Protein AF-A0A0B8NYU5-F1 (afdb_monomer)

Secondary structure (DSSP, 8-state):
-GGGT---TTHHHH--HHHHEEEEEEE-TTSPEEE-SSTTSS-TTSHHHHHHHHHHHHHHHTHHHHHHHS---SSPPSS--HHHHEETTEE-THHHHTT-TTSS-EEEEEEE--PPPPS---------SSHHHHHHTHHHHHHTT-S------HHHHHHHTTSTTHHHH--

Mean predicted aligned error: 5.62 Å

Radius of gyration: 21.26 Å; Cα contacts (8 Å, |Δi|>4): 204; chains: 1; bounding box: 44×38×59 Å

InterPro domains:
  IPR004113 FAD-binding oxidoreductase/transferase, type 4, C-terminal [PF02913] (117-166)
  IPR006094 FAD linked oxidase, N-terminal [PF01565] (1-37)
  IPR016166 FAD-binding domain, PCMH-type [PS51387] (1-117)
  IPR016169 FAD-binding, type PCMH, subdomain 2 [G3DSA:3.30.465.10] (1-116)
  IPR036318 FAD-binding, type PCMH-like superfamily [SSF56176] (2-118)

Organism: NCBI:txid1481914

Nearest PDB structures (foldseek):
  8jdc-assembly1_A  TM=7.681E-01  e=4.473E-05  Mus musculus
  8jds-assembly1_A  TM=7.743E-01  e=6.466E-05  Mus musculus
  8jdt-assembly1_A  TM=7.745E-01  e=6.876E-05  Mus musculus
  8jdr-assembly1_A  TM=7.738E-01  e=8.791E-05  Mus musculus
  8jdx-assembly1_A  TM=7.753E-01  e=1.437E-04  Mus musculus

Sequence (171 aa):
MINTDASGQGSLRYGKTSDHVLALKAVLADGSVLDTSNQHSNPEGSFADKAVKTTFEICSEYRPQIEDKFPDLNRFLTGYDLKNALDGERFASHRVLCGSEGSLGFITEAKLNLTPIPKKRVLVNVKYDSFDSALRSAPMMVEANALSVETIDSIVLNLAKQDIVWHTVSG

Foldseek 3Di:
DQQQQDDDQQCLPQNTPLVFFQWFWFQFPVRDIATQNDLPPHPPPDPNNVLLVVLVCCLPVCVVVCPVPFDPDSDDGAAAQSNPCDDPPDGGSSSRSRRNNCVGGGTDDTDTDDDDDDPDDDDDDDDDPAPVVLVVCVVVCSVVVPSGDDDDHPVNVVVVCVDPCNVVPVD

pLDDT: mean 90.94, std 7.03, range [59.09, 98.44]

Solvent-accessible surface area (backbone atoms only — not comparable to full-atom values): 10346 Å² total; per-residue (Å²)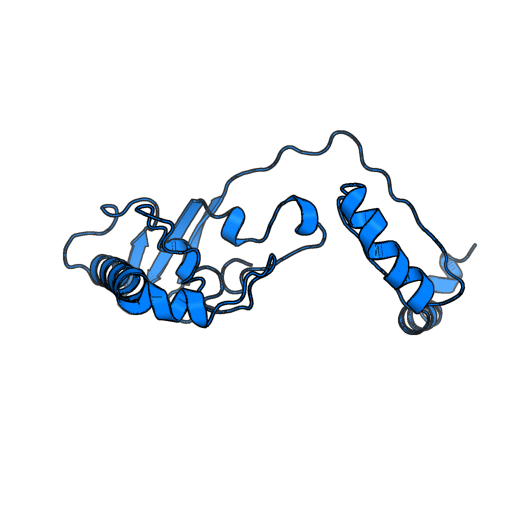: 91,50,34,56,38,38,69,60,72,49,25,82,66,73,43,39,40,57,76,34,54,68,25,36,30,27,38,32,94,88,69,46,68,33,42,40,74,45,94,78,62,29,61,86,88,35,73,44,31,48,54,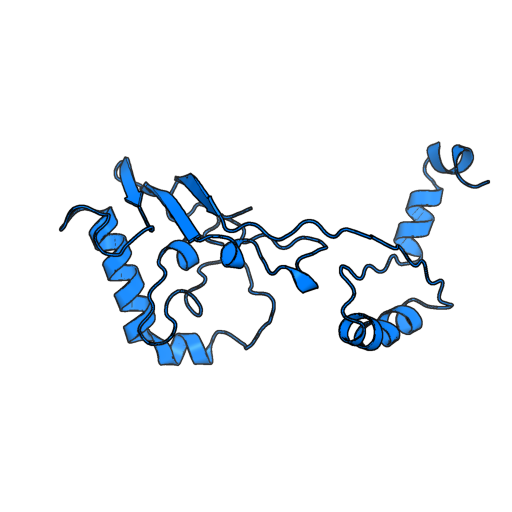51,50,53,51,50,48,51,40,60,76,42,35,72,58,44,59,72,70,51,74,98,57,100,66,80,76,74,36,62,35,50,71,72,18,43,53,90,90,49,74,37,68,45,34,38,52,22,9,32,69,56,76,76,35,48,77,77,45,76,44,64,66,84,78,84,82,76,92,71,87,86,87,83,89,83,88,64,99,44,65,67,64,50,59,71,46,46,63,60,45,58,74,68,65,48,54,60,88,86,83,81,50,73,66,61,53,54,55,55,59,70,40,83,65,33,79,79,69,72,121

Structure (mmCIF, N/CA/C/O backbone):
data_AF-A0A0B8NYU5-F1
#
_entry.id   AF-A0A0B8NYU5-F1
#
loop_
_atom_site.group_PDB
_atom_site.id
_atom_site.type_symbol
_atom_site.label_atom_id
_atom_site.label_alt_id
_atom_site.label_comp_id
_atom_site.label_asym_id
_atom_site.label_entity_id
_atom_site.label_seq_id
_atom_site.pdbx_PDB_ins_code
_atom_site.Cartn_x
_atom_site.Cartn_y
_atom_site.Cartn_z
_atom_site.occupancy
_atom_site.B_iso_or_equiv
_atom_site.auth_seq_id
_atom_site.auth_comp_id
_atom_site.auth_asym_id
_atom_site.auth_atom_id
_atom_site.pdbx_PDB_model_num
ATOM 1 N N . MET A 1 1 ? 1.562 8.135 -0.731 1.00 90.31 1 MET A N 1
ATOM 2 C CA . MET A 1 1 ? 1.990 6.729 -0.907 1.00 90.31 1 MET A CA 1
ATOM 3 C C . MET A 1 1 ? 1.072 5.774 -0.167 1.00 90.31 1 MET A C 1
ATOM 5 O O . MET A 1 1 ? 0.428 4.991 -0.839 1.00 90.31 1 MET A O 1
ATOM 9 N N . ILE A 1 2 ? 0.961 5.853 1.167 1.00 95.25 2 ILE A N 1
ATOM 10 C CA . ILE A 1 2 ? 0.134 4.910 1.948 1.00 95.25 2 ILE A CA 1
ATOM 11 C C . ILE A 1 2 ? -1.353 5.011 1.581 1.00 95.25 2 ILE A C 1
ATOM 13 O O . ILE A 1 2 ? -1.943 4.011 1.195 1.00 95.25 2 ILE A O 1
ATOM 17 N N . ASN A 1 3 ? -1.933 6.217 1.584 1.00 94.06 3 ASN A N 1
ATOM 18 C CA . ASN A 1 3 ? -3.345 6.414 1.217 1.00 94.06 3 ASN A CA 1
ATOM 19 C C . ASN A 1 3 ? -3.697 5.927 -0.195 1.00 94.06 3 ASN A C 1
ATOM 21 O O . ASN A 1 3 ? -4.850 5.648 -0.456 1.00 94.06 3 ASN A O 1
ATOM 25 N N . THR A 1 4 ? -2.733 5.809 -1.103 1.00 92.56 4 THR A N 1
ATOM 26 C CA . THR A 1 4 ? -2.967 5.360 -2.486 1.00 92.56 4 THR A CA 1
ATOM 27 C C . THR A 1 4 ? -2.384 3.972 -2.747 1.00 92.56 4 THR A C 1
ATOM 29 O O . THR A 1 4 ? -2.219 3.605 -3.903 1.00 92.56 4 THR A O 1
ATOM 32 N N . ASP A 1 5 ? -1.943 3.277 -1.692 1.00 93.12 5 ASP A N 1
ATOM 33 C CA . ASP A 1 5 ? -1.187 2.020 -1.729 1.00 93.12 5 ASP A CA 1
ATOM 34 C C . ASP A 1 5 ? -0.180 1.922 -2.893 1.00 93.12 5 ASP A C 1
ATOM 36 O O . ASP A 1 5 ? -0.189 1.016 -3.727 1.00 93.12 5 ASP A O 1
ATOM 40 N N . ALA A 1 6 ? 0.671 2.946 -2.997 1.00 91.19 6 ALA A N 1
ATOM 41 C CA . ALA A 1 6 ? 1.473 3.181 -4.192 1.00 91.19 6 ALA A CA 1
ATOM 42 C C . ALA A 1 6 ? 2.426 2.013 -4.516 1.00 91.19 6 ALA A C 1
ATOM 44 O O . ALA A 1 6 ? 3.042 1.421 -3.625 1.00 91.19 6 ALA A O 1
ATOM 45 N N . SER A 1 7 ? 2.618 1.764 -5.814 1.00 88.75 7 SER A N 1
ATOM 46 C CA . SER A 1 7 ? 3.595 0.818 -6.363 1.00 88.75 7 SER A CA 1
ATOM 47 C C . SER A 1 7 ? 4.609 1.555 -7.240 1.00 88.75 7 SER A C 1
ATOM 49 O O . SER A 1 7 ? 4.222 2.315 -8.123 1.00 88.75 7 SER A O 1
ATOM 51 N N . GLY A 1 8 ? 5.907 1.343 -7.004 1.00 85.62 8 GLY A N 1
ATOM 52 C CA . GLY A 1 8 ? 6.992 1.937 -7.803 1.00 85.62 8 GLY A CA 1
ATOM 53 C C . GLY A 1 8 ? 7.638 0.952 -8.785 1.00 85.62 8 GLY A C 1
ATOM 54 O O . GLY A 1 8 ? 7.260 -0.218 -8.830 1.00 85.62 8 GLY A O 1
ATOM 55 N N . GLN A 1 9 ? 8.667 1.395 -9.519 1.00 83.62 9 GLN A N 1
ATOM 56 C CA . GLN A 1 9 ? 9.460 0.551 -10.436 1.00 83.62 9 GLN A CA 1
ATOM 57 C C . GLN A 1 9 ? 9.940 -0.761 -9.794 1.00 83.62 9 GLN A C 1
ATOM 59 O O . GLN A 1 9 ? 9.816 -1.832 -10.377 1.00 83.62 9 GLN A O 1
ATOM 64 N N . GLY A 1 10 ? 10.441 -0.688 -8.557 1.00 83.12 10 GLY A N 1
ATOM 65 C CA . GLY A 1 10 ? 10.947 -1.854 -7.827 1.00 83.12 10 GLY A CA 1
ATOM 66 C C . GLY A 1 10 ? 9.869 -2.761 -7.229 1.00 83.12 10 GLY A C 1
ATOM 67 O O . GLY A 1 10 ? 10.218 -3.756 -6.599 1.00 83.12 10 GLY A O 1
ATOM 68 N N . SER A 1 11 ? 8.578 -2.446 -7.392 1.00 84.31 11 SER A N 1
ATOM 69 C CA . SER A 1 11 ? 7.487 -3.210 -6.763 1.00 84.31 11 SER A CA 1
ATOM 70 C C . SER A 1 11 ? 7.394 -4.652 -7.249 1.00 84.31 11 SER A C 1
ATOM 72 O O . SER A 1 11 ? 6.913 -5.499 -6.507 1.00 84.31 11 SER A O 1
ATOM 74 N N . LEU A 1 12 ? 7.912 -4.952 -8.448 1.00 83.38 12 LEU A N 1
ATOM 75 C CA . LEU A 1 12 ? 8.022 -6.325 -8.948 1.00 83.38 12 LEU A CA 1
ATOM 76 C C . LEU A 1 12 ? 8.825 -7.217 -7.988 1.00 83.38 12 LEU A C 1
ATOM 78 O O . LEU A 1 12 ? 8.515 -8.393 -7.838 1.00 83.38 12 LEU A O 1
ATOM 82 N N . ARG A 1 13 ? 9.842 -6.651 -7.327 1.00 85.25 13 ARG A N 1
ATOM 83 C CA . ARG A 1 13 ? 10.713 -7.372 -6.395 1.00 85.25 13 ARG A CA 1
ATOM 84 C C . ARG A 1 13 ? 10.416 -7.073 -4.931 1.00 85.25 13 ARG A C 1
ATOM 86 O O . ARG A 1 13 ? 10.566 -7.955 -4.093 1.00 85.25 13 ARG A O 1
ATOM 93 N N . TYR A 1 14 ? 10.102 -5.822 -4.613 1.00 87.62 14 TYR A N 1
ATOM 94 C CA . TYR A 1 14 ? 9.997 -5.359 -3.230 1.00 87.62 14 TYR A CA 1
ATOM 95 C C . TYR A 1 14 ? 8.565 -5.335 -2.698 1.00 87.62 14 TYR A C 1
ATOM 97 O O . TYR A 1 14 ? 8.398 -5.268 -1.488 1.00 87.62 14 TYR A O 1
ATOM 105 N N . GLY A 1 15 ? 7.559 -5.460 -3.563 1.00 89.19 15 GLY A N 1
ATOM 106 C CA . GLY A 1 15 ? 6.158 -5.313 -3.183 1.00 89.19 15 GLY A CA 1
ATOM 107 C C . GLY A 1 15 ? 5.671 -3.865 -3.251 1.00 89.19 15 GLY A C 1
ATOM 108 O O . GLY A 1 15 ? 6.361 -2.956 -3.732 1.00 89.19 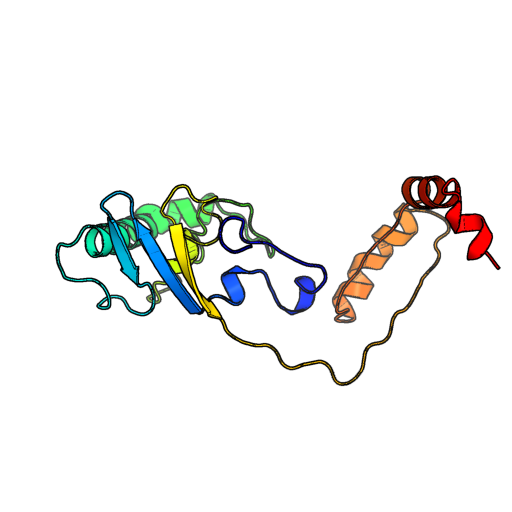15 GLY A O 1
ATOM 109 N N . LYS A 1 16 ? 4.427 -3.666 -2.825 1.00 90.06 16 LYS A N 1
ATOM 110 C CA . LYS A 1 16 ? 3.746 -2.363 -2.791 1.00 90.06 16 LYS A CA 1
ATOM 111 C C . LYS A 1 16 ? 3.903 -1.698 -1.424 1.00 90.06 16 LYS A C 1
ATOM 113 O O . LYS A 1 16 ? 4.440 -2.282 -0.486 1.00 90.06 16 LYS A O 1
ATOM 118 N N . THR A 1 17 ? 3.428 -0.458 -1.296 1.00 93.69 17 THR A N 1
ATOM 119 C CA . THR A 1 17 ? 3.547 0.311 -0.046 1.00 93.69 17 THR A CA 1
ATOM 120 C C . THR A 1 17 ? 3.014 -0.468 1.162 1.00 93.69 17 THR A C 1
ATOM 122 O O . THR A 1 17 ? 3.713 -0.543 2.171 1.00 93.69 17 THR A O 1
ATOM 125 N N . SER A 1 18 ? 1.838 -1.098 1.065 1.00 93.50 18 SER A N 1
ATOM 126 C CA . SER A 1 18 ? 1.247 -1.872 2.165 1.00 93.50 18 SER A CA 1
ATOM 127 C C . SER A 1 18 ? 2.100 -3.055 2.635 1.00 93.50 18 SER A C 1
ATOM 129 O O . SER A 1 18 ? 2.002 -3.441 3.794 1.00 93.50 18 SER A O 1
ATOM 131 N N . ASP A 1 19 ? 2.942 -3.632 1.771 1.00 92.44 19 ASP A N 1
ATOM 132 C CA . ASP A 1 19 ? 3.817 -4.760 2.138 1.00 92.44 19 ASP A CA 1
ATOM 133 C C . ASP A 1 19 ? 4.999 -4.316 3.006 1.00 92.44 19 ASP A C 1
ATOM 135 O O . ASP A 1 19 ? 5.637 -5.123 3.690 1.00 92.44 19 ASP A O 1
ATOM 139 N N . HIS A 1 20 ? 5.266 -3.010 3.005 1.00 95.31 20 HIS A N 1
ATOM 140 C CA . HIS A 1 20 ? 6.285 -2.392 3.832 1.00 95.31 20 HIS A CA 1
ATOM 141 C C . HIS A 1 20 ? 5.738 -1.796 5.127 1.00 95.31 20 HIS A C 1
ATOM 143 O O . HIS A 1 20 ? 6.514 -1.553 6.050 1.00 95.31 20 HIS A O 1
ATOM 149 N N . VAL A 1 21 ? 4.428 -1.561 5.227 1.00 96.62 21 VAL A N 1
ATOM 150 C CA . VAL A 1 21 ? 3.806 -0.983 6.422 1.00 96.62 21 VAL A CA 1
ATOM 151 C C . VAL A 1 21 ? 3.698 -2.039 7.521 1.00 96.62 21 VAL A C 1
ATOM 153 O O . VAL A 1 21 ? 3.114 -3.099 7.336 1.00 96.62 21 VAL A O 1
ATOM 156 N N . LEU A 1 22 ? 4.260 -1.733 8.690 1.00 96.25 22 LEU A N 1
ATOM 157 C CA . LEU A 1 22 ? 4.167 -2.559 9.897 1.00 96.25 22 LEU A CA 1
ATOM 158 C C . LEU A 1 22 ? 3.112 -2.024 10.869 1.00 96.25 22 LEU A C 1
ATOM 160 O O . LEU A 1 22 ? 2.439 -2.800 11.540 1.00 96.25 22 LEU A O 1
ATOM 164 N N . ALA A 1 23 ? 3.009 -0.698 10.976 1.00 97.50 23 ALA A N 1
ATOM 165 C CA . ALA A 1 23 ? 2.019 -0.009 11.792 1.00 97.50 23 ALA A CA 1
ATOM 166 C C . ALA A 1 23 ? 1.841 1.435 11.310 1.00 97.50 23 ALA A C 1
ATOM 168 O O . ALA A 1 23 ? 2.759 2.018 10.731 1.00 97.50 23 ALA A O 1
ATOM 169 N N . LEU A 1 24 ? 0.685 2.017 11.598 1.00 98.25 24 LEU A N 1
ATOM 170 C CA . LEU A 1 24 ? 0.332 3.399 11.319 1.00 98.25 24 LEU A CA 1
ATOM 171 C C . LEU A 1 24 ? -0.233 4.042 12.583 1.00 98.25 24 LEU A C 1
ATOM 173 O O . LEU A 1 24 ? -0.875 3.368 13.394 1.00 98.25 24 LEU A O 1
ATOM 177 N N . LYS A 1 25 ? -0.047 5.358 12.694 1.00 98.44 25 LYS A N 1
ATOM 178 C CA . LYS A 1 25 ? -0.934 6.200 13.491 1.00 98.44 25 LYS A CA 1
ATOM 179 C C . LYS A 1 25 ? -1.750 7.097 12.582 1.00 98.44 25 LYS A C 1
ATOM 181 O O . LYS A 1 25 ? -1.215 7.649 11.617 1.00 98.44 25 LYS A O 1
ATOM 186 N N . ALA A 1 26 ? -3.027 7.243 12.901 1.00 98.31 26 ALA A N 1
ATOM 187 C CA . ALA A 1 26 ? -3.928 8.126 12.182 1.00 98.31 26 ALA A CA 1
ATOM 188 C C . ALA A 1 26 ? -4.818 8.909 13.146 1.00 98.31 26 ALA A C 1
ATOM 190 O O . ALA A 1 26 ? -5.269 8.371 14.151 1.00 98.31 26 ALA A O 1
ATOM 191 N N . VAL A 1 27 ? -5.086 10.172 12.829 1.00 98.25 27 VAL A N 1
ATOM 192 C CA . VAL A 1 27 ? -6.106 10.972 13.514 1.00 98.25 27 VAL A CA 1
ATOM 193 C C . VAL A 1 27 ? -7.446 10.714 12.836 1.00 98.25 27 VAL A C 1
ATOM 195 O O . VAL A 1 27 ? -7.581 10.910 11.625 1.00 98.25 27 VAL A O 1
ATOM 198 N N . LEU A 1 28 ? -8.418 10.244 13.612 1.00 97.75 28 LEU A N 1
ATOM 199 C CA . LEU A 1 28 ? -9.765 9.931 13.150 1.00 97.75 28 LEU A CA 1
ATOM 200 C C . LEU A 1 28 ? -10.678 11.165 13.191 1.00 97.75 28 LEU A C 1
ATOM 202 O O . LEU A 1 28 ? -10.312 12.221 13.707 1.00 97.75 28 LEU A O 1
ATOM 206 N N . ALA A 1 29 ? -11.886 11.032 12.639 1.00 96.44 29 ALA A N 1
ATOM 207 C CA . ALA A 1 29 ? -12.846 12.131 12.519 1.00 96.44 29 ALA A CA 1
ATOM 208 C C . ALA A 1 29 ? -13.275 12.745 13.868 1.00 96.44 29 ALA A C 1
ATOM 210 O O . ALA A 1 29 ? -13.637 13.918 13.913 1.00 96.44 29 ALA A O 1
ATOM 211 N N . ASP A 1 30 ? -13.219 11.980 14.960 1.00 96.94 30 ASP A N 1
ATOM 212 C CA . ASP A 1 30 ? -13.516 12.453 16.318 1.00 96.94 30 ASP A CA 1
ATOM 213 C C . ASP A 1 30 ? -12.300 13.091 17.023 1.00 96.94 30 ASP A C 1
ATOM 215 O O . ASP A 1 30 ? -12.400 13.514 18.172 1.00 96.94 30 ASP A O 1
ATOM 219 N N . GLY A 1 31 ? -11.146 13.153 16.350 1.00 96.69 31 GLY A N 1
ATOM 220 C CA . GLY A 1 31 ? -9.884 13.646 16.899 1.00 96.69 31 GLY A CA 1
ATOM 221 C C . GLY A 1 31 ? -9.090 12.606 17.694 1.00 96.69 31 GLY A C 1
ATOM 222 O O . GLY A 1 31 ? -7.984 12.912 18.141 1.00 96.69 31 GLY A O 1
ATOM 223 N N . SER A 1 32 ? -9.603 11.381 17.861 1.00 96.19 32 SER A N 1
ATOM 224 C CA . SER A 1 32 ? -8.847 10.300 18.495 1.00 96.19 32 SER A CA 1
ATOM 225 C C . SER A 1 32 ? -7.680 9.842 17.616 1.00 96.19 32 SER A C 1
ATOM 227 O O . SER A 1 32 ? -7.715 9.942 16.387 1.00 96.19 32 SER A O 1
ATOM 229 N N . VAL A 1 33 ? -6.626 9.335 18.257 1.00 97.62 33 VAL A N 1
ATOM 230 C CA . VAL A 1 33 ? -5.493 8.717 17.561 1.00 97.62 33 VAL A CA 1
ATOM 231 C C . VAL A 1 33 ? -5.721 7.214 17.511 1.00 97.62 33 VAL A C 1
ATOM 233 O O . VAL A 1 33 ? -5.751 6.554 18.546 1.00 97.62 33 VAL A O 1
ATOM 236 N N . LEU A 1 34 ? -5.852 6.688 16.299 1.00 98.06 34 LEU A N 1
ATOM 237 C CA . LEU A 1 34 ? -5.778 5.267 16.008 1.00 98.06 34 LEU A CA 1
ATOM 238 C C . LEU A 1 34 ? -4.314 4.841 15.935 1.00 98.06 34 LEU A C 1
ATOM 240 O O . LEU A 1 34 ? -3.561 5.395 15.138 1.00 98.06 34 LEU A O 1
ATOM 244 N N . ASP A 1 35 ? -3.935 3.829 16.709 1.00 98.06 35 ASP A N 1
ATOM 245 C CA . ASP A 1 35 ? -2.646 3.145 16.623 1.00 98.06 35 ASP A CA 1
ATOM 246 C C . ASP A 1 35 ? -2.866 1.688 16.192 1.00 98.06 35 ASP A C 1
ATOM 248 O O . ASP A 1 35 ? -3.557 0.916 16.859 1.00 98.06 35 ASP A O 1
ATOM 252 N N . THR A 1 36 ? -2.291 1.300 15.053 1.00 97.12 36 THR A N 1
ATOM 253 C CA . THR A 1 36 ? -2.462 -0.045 14.481 1.00 97.12 36 THR A CA 1
ATOM 254 C C . THR A 1 36 ? -1.327 -1.009 14.845 1.00 97.12 36 THR A C 1
ATOM 256 O O . THR A 1 36 ? -1.177 -2.042 14.190 1.00 97.12 36 THR A O 1
ATOM 259 N N . SER A 1 37 ? -0.449 -0.654 15.785 1.00 94.62 37 SER A N 1
ATOM 260 C CA . SER A 1 37 ? 0.706 -1.482 16.165 1.00 94.62 37 SER A CA 1
ATOM 261 C C . SER A 1 37 ? 0.313 -2.785 16.857 1.00 94.62 37 SER A C 1
ATOM 263 O O . SER A 1 37 ? 1.031 -3.777 16.731 1.00 94.62 37 SER A O 1
ATOM 265 N N . ASN A 1 38 ? -0.812 -2.788 17.575 1.00 88.00 38 ASN A N 1
ATOM 266 C CA . ASN A 1 38 ? -1.373 -3.952 18.246 1.00 88.00 38 ASN A CA 1
ATOM 267 C C . ASN A 1 38 ? -2.894 -3.788 18.427 1.00 88.00 38 ASN A C 1
ATOM 269 O O . ASN A 1 38 ? -3.413 -2.673 18.417 1.00 88.00 38 ASN A O 1
ATOM 273 N N . GLN A 1 39 ? -3.608 -4.894 18.646 1.00 75.75 39 GLN A N 1
ATOM 274 C CA . GLN A 1 39 ? -5.060 -4.895 18.869 1.00 75.75 39 GLN A CA 1
ATOM 275 C C . GLN A 1 39 ? -5.467 -4.120 20.133 1.00 75.75 39 GLN A C 1
ATOM 277 O O . GLN A 1 39 ? -6.538 -3.529 20.170 1.00 75.75 39 GLN A O 1
ATOM 282 N N . HIS A 1 40 ? -4.591 -4.070 21.139 1.00 84.81 40 HIS A N 1
ATOM 283 C CA . HIS A 1 40 ? -4.836 -3.389 22.416 1.00 84.81 40 HIS A CA 1
ATOM 284 C C . HIS A 1 40 ? -4.187 -1.999 22.514 1.00 84.81 40 HIS A C 1
ATOM 286 O O . HIS A 1 40 ? -4.136 -1.426 23.598 1.00 84.81 40 HIS A O 1
ATOM 292 N N . SER A 1 41 ? -3.656 -1.454 21.412 1.00 92.12 41 SER A N 1
ATOM 293 C CA . SER A 1 41 ? -3.006 -0.132 21.428 1.00 92.12 41 SER A CA 1
ATOM 294 C C . SER A 1 41 ? -3.996 1.023 21.607 1.00 92.12 41 SER A C 1
ATOM 296 O O . SER A 1 41 ? -3.590 2.133 21.942 1.00 92.12 41 SER A O 1
ATOM 298 N N . ASN A 1 42 ? -5.290 0.771 21.397 1.00 96.44 42 ASN A N 1
ATOM 299 C CA . ASN A 1 42 ? -6.344 1.777 21.467 1.00 96.44 42 ASN A CA 1
ATOM 300 C C . ASN A 1 42 ? -7.149 1.603 22.766 1.00 96.44 42 ASN A C 1
ATOM 302 O O . ASN A 1 42 ? -7.463 0.465 23.121 1.00 96.44 42 ASN A O 1
ATOM 306 N N . PRO A 1 43 ? -7.510 2.690 23.477 1.00 95.81 43 PRO A N 1
ATOM 307 C CA . PRO A 1 43 ? -8.308 2.592 24.697 1.00 95.81 43 PRO A CA 1
ATOM 308 C C . PRO A 1 43 ? -9.650 1.901 24.443 1.00 95.81 43 PRO A C 1
ATOM 310 O O . PRO A 1 43 ? -10.364 2.263 23.504 1.00 95.81 43 PRO A O 1
ATOM 313 N N . GLU A 1 44 ? -10.010 0.939 25.289 1.00 95.69 44 GLU A N 1
ATOM 314 C CA . GLU A 1 44 ? -11.250 0.177 25.138 1.00 95.69 44 GLU A CA 1
ATOM 315 C C . GLU A 1 44 ? -12.479 1.102 25.126 1.00 95.69 44 GLU A C 1
ATOM 317 O O . GLU A 1 44 ? -12.609 2.015 25.943 1.00 95.69 44 GLU A O 1
ATOM 322 N N . GLY A 1 45 ? -13.373 0.894 24.157 1.00 94.81 45 GLY A N 1
ATOM 323 C CA . GLY A 1 45 ? -14.586 1.696 23.983 1.00 94.81 45 GL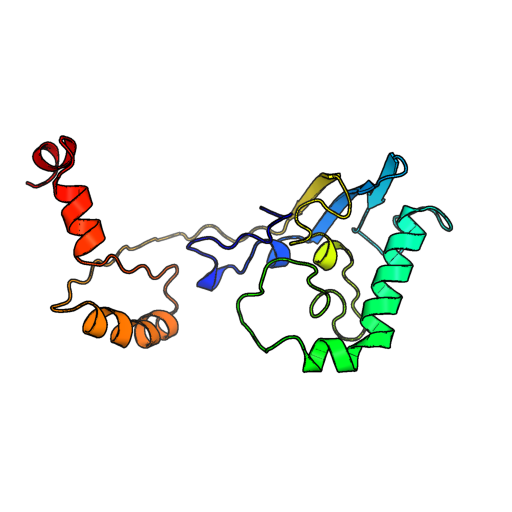Y A CA 1
ATOM 324 C C . GLY A 1 45 ? -14.381 3.048 23.288 1.00 94.81 45 GLY A C 1
ATOM 325 O O . GLY A 1 45 ? -15.375 3.709 22.962 1.00 94.81 45 GLY A O 1
ATOM 326 N N . SER A 1 46 ? -13.133 3.448 23.009 1.00 96.38 46 SER A N 1
ATOM 327 C CA . SER A 1 46 ? -12.828 4.631 22.193 1.00 96.38 46 SER A CA 1
ATOM 328 C C . SER A 1 46 ? -13.323 4.479 20.750 1.00 96.38 46 SER A C 1
ATOM 330 O O . SER A 1 46 ? -13.618 3.378 20.280 1.00 96.38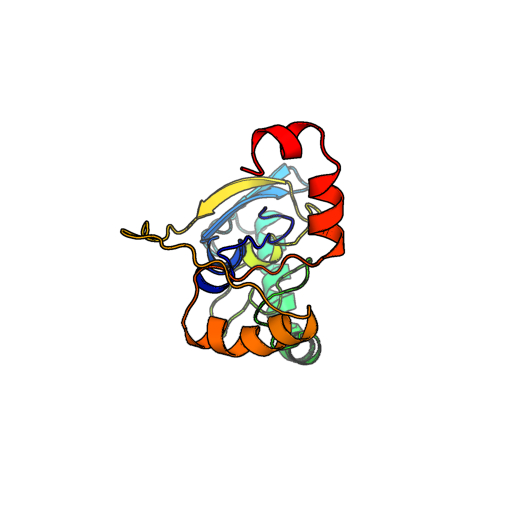 46 SER A O 1
ATOM 332 N N . PHE A 1 47 ? -13.406 5.590 20.017 1.00 97.06 47 PHE A N 1
ATOM 333 C CA . PHE A 1 47 ? -13.746 5.557 18.594 1.00 97.06 47 PHE A CA 1
ATOM 334 C C . PHE A 1 47 ? -12.728 4.745 17.778 1.00 97.06 47 PHE A C 1
ATOM 336 O O . PHE A 1 47 ? -13.126 3.949 16.930 1.00 97.06 47 PHE A O 1
ATOM 343 N N . ALA A 1 48 ? -11.434 4.863 18.095 1.00 97.00 48 ALA A N 1
ATOM 344 C CA . ALA A 1 48 ? -10.375 4.064 17.484 1.00 97.00 48 ALA A CA 1
ATOM 345 C C . ALA A 1 48 ? -10.532 2.555 17.748 1.00 97.00 48 ALA A C 1
ATOM 347 O O . ALA A 1 48 ? -10.442 1.765 16.811 1.00 97.00 48 ALA A O 1
ATOM 348 N N . ASP A 1 49 ? -10.829 2.147 18.988 1.00 96.69 49 ASP A N 1
ATOM 349 C CA . ASP A 1 49 ? -11.097 0.738 19.327 1.00 96.69 49 ASP A CA 1
ATOM 350 C C . ASP A 1 49 ? -12.313 0.194 18.559 1.00 96.69 49 ASP A C 1
ATOM 352 O O . ASP A 1 49 ? -12.248 -0.877 17.954 1.00 96.69 49 ASP A O 1
ATOM 356 N N . LYS A 1 50 ? -13.399 0.975 18.486 1.00 96.56 50 LYS A N 1
ATOM 357 C CA . LYS A 1 50 ? -14.581 0.623 17.683 1.00 96.56 50 LYS A CA 1
ATOM 358 C C . LYS A 1 50 ? -14.240 0.469 16.202 1.00 96.56 50 LYS A C 1
ATOM 360 O O . LYS A 1 50 ? -14.636 -0.522 15.606 1.00 96.56 50 LYS A O 1
ATOM 365 N N . ALA A 1 51 ? -13.470 1.390 15.619 1.00 96.00 51 ALA A N 1
ATOM 366 C CA . ALA A 1 51 ? -13.056 1.306 14.218 1.00 96.00 51 ALA A CA 1
ATOM 367 C C . ALA A 1 51 ? -12.246 0.029 13.923 1.00 96.00 51 ALA A C 1
ATOM 369 O O . ALA A 1 51 ? -12.474 -0.632 12.906 1.00 96.00 51 ALA A O 1
ATOM 370 N N . VAL A 1 52 ? -11.337 -0.358 14.826 1.00 96.00 52 VAL A N 1
ATOM 371 C CA . VAL A 1 52 ? -10.550 -1.598 14.714 1.00 96.00 52 VAL A CA 1
ATOM 372 C C . VAL A 1 52 ? -11.454 -2.830 14.797 1.00 96.00 52 VAL A C 1
ATOM 374 O O . VAL A 1 52 ? -11.345 -3.709 13.941 1.00 96.00 52 VAL A O 1
ATOM 377 N N . LYS A 1 53 ? -12.373 -2.876 15.771 1.00 95.88 53 LYS A N 1
ATOM 378 C CA . LYS A 1 53 ? -13.343 -3.973 15.938 1.00 95.88 53 LYS A CA 1
ATOM 379 C C . LYS A 1 53 ? -14.272 -4.111 14.734 1.00 95.88 53 LYS A C 1
ATOM 381 O O . LYS A 1 53 ? -14.353 -5.193 14.168 1.00 95.88 53 LYS A O 1
ATOM 386 N N . THR A 1 54 ? -14.865 -3.013 14.265 1.00 96.25 54 THR A N 1
ATOM 387 C CA . THR A 1 54 ? -15.713 -3.004 13.063 1.00 96.25 54 THR A CA 1
ATOM 388 C C . THR A 1 54 ? -14.947 -3.483 11.830 1.00 96.25 54 THR A C 1
ATOM 390 O O . THR A 1 54 ? -15.475 -4.245 11.026 1.00 96.25 54 THR A O 1
ATOM 393 N N . THR A 1 55 ? -13.678 -3.092 11.685 1.00 95.75 55 THR A N 1
ATOM 394 C CA . THR A 1 55 ? -12.841 -3.573 10.577 1.00 95.75 55 THR A CA 1
ATOM 395 C C . THR A 1 55 ? -12.631 -5.088 10.653 1.00 95.75 55 THR A C 1
ATOM 397 O O . THR A 1 55 ? -12.743 -5.772 9.636 1.00 95.75 55 THR A O 1
ATOM 400 N N . PHE A 1 56 ? -12.349 -5.622 11.845 1.00 96.06 56 PHE A N 1
ATOM 401 C CA . PHE A 1 56 ? -12.198 -7.061 12.063 1.00 96.06 56 PHE A CA 1
ATOM 402 C C . PHE A 1 56 ? -13.497 -7.827 11.778 1.00 96.06 56 PHE A C 1
ATOM 404 O O . PHE A 1 56 ? -13.469 -8.818 11.050 1.00 96.06 56 PHE A O 1
ATOM 411 N N . GLU A 1 57 ? -14.626 -7.342 12.299 1.00 96.94 57 GLU A N 1
ATOM 412 C CA . GLU A 1 57 ? -15.959 -7.914 12.075 1.00 96.94 57 GLU A CA 1
ATOM 413 C C . GLU A 1 57 ? -16.273 -7.999 10.581 1.00 96.94 57 GLU A C 1
ATOM 415 O O . GLU A 1 57 ? -16.599 -9.077 10.095 1.00 96.94 57 GLU A O 1
ATOM 420 N N . ILE A 1 58 ? -16.057 -6.916 9.825 1.00 96.44 58 ILE A N 1
ATOM 421 C CA . ILE A 1 58 ? -16.277 -6.906 8.373 1.00 96.44 58 ILE A CA 1
ATOM 422 C C . ILE A 1 58 ? -15.391 -7.940 7.667 1.00 96.44 58 ILE A C 1
ATOM 424 O O . ILE A 1 58 ? -15.875 -8.702 6.830 1.00 96.44 58 ILE A O 1
ATOM 428 N N . CYS A 1 59 ? -14.095 -7.980 7.993 1.00 95.62 59 CYS A N 1
ATOM 429 C CA . CYS A 1 59 ? -13.158 -8.902 7.347 1.00 95.62 59 CYS A CA 1
ATOM 430 C C . CYS A 1 59 ? -13.469 -10.375 7.657 1.00 95.62 59 CYS A C 1
ATOM 432 O O . CYS A 1 59 ? -13.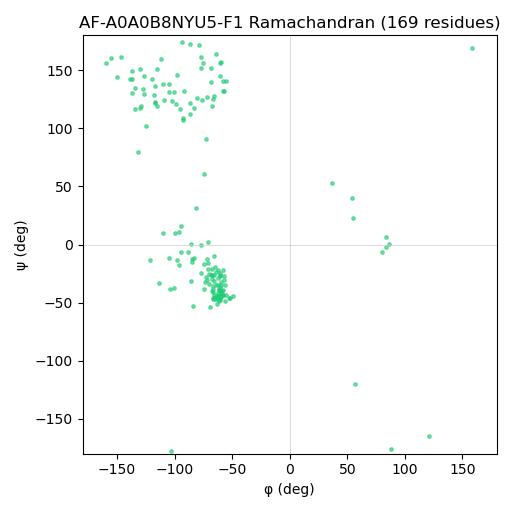189 -11.237 6.825 1.00 95.62 59 CYS A O 1
ATOM 434 N N . SER A 1 60 ? -14.019 -10.652 8.841 1.00 96.50 60 SER A N 1
ATOM 435 C CA . SER A 1 60 ? -14.354 -11.995 9.314 1.00 96.50 60 SER A CA 1
ATOM 436 C C . SER A 1 60 ? -15.721 -12.462 8.802 1.00 96.50 60 SER A C 1
ATOM 438 O O . SER A 1 60 ? -15.823 -13.509 8.165 1.00 96.50 60 SER A O 1
ATOM 440 N N . GLU A 1 61 ? -16.772 -11.665 9.008 1.00 97.44 61 GLU A N 1
ATOM 441 C CA . GLU A 1 61 ? -18.155 -12.011 8.657 1.00 97.44 61 GLU A CA 1
ATOM 442 C C . GLU A 1 61 ? -18.343 -12.140 7.142 1.00 97.44 61 GLU A C 1
ATOM 444 O O . GLU A 1 61 ? -18.939 -13.102 6.654 1.00 97.44 61 GLU A O 1
ATOM 449 N N . TYR A 1 62 ? -17.772 -11.206 6.379 1.00 96.19 62 TYR A N 1
ATOM 450 C CA . TYR A 1 62 ? -17.907 -11.174 4.924 1.00 96.19 62 TYR A CA 1
ATOM 451 C C . TYR A 1 62 ? -16.754 -11.878 4.206 1.00 96.19 62 TYR A C 1
ATOM 453 O O . TYR A 1 62 ? -16.590 -11.707 2.995 1.00 96.19 62 TYR A O 1
ATOM 461 N N . ARG A 1 63 ? -15.964 -12.704 4.909 1.00 94.81 63 ARG A N 1
ATOM 462 C CA . ARG A 1 63 ? -14.780 -13.360 4.340 1.00 94.81 63 ARG A CA 1
ATOM 463 C C . ARG A 1 63 ? -15.056 -14.112 3.029 1.00 94.81 63 ARG A C 1
ATOM 465 O O . ARG A 1 63 ? -14.327 -13.856 2.070 1.00 94.81 63 ARG A O 1
ATOM 472 N N . PRO A 1 64 ? -16.122 -14.931 2.904 1.00 94.75 64 PRO A N 1
ATOM 473 C CA . PRO A 1 64 ? -16.407 -15.625 1.646 1.00 94.75 64 PRO A CA 1
ATOM 474 C C . PRO A 1 64 ? -16.694 -14.668 0.481 1.00 94.75 64 PRO A C 1
ATOM 476 O O . PRO A 1 64 ? -16.319 -14.937 -0.655 1.00 94.75 64 PRO A O 1
ATOM 479 N N . GLN A 1 65 ? -17.338 -13.527 0.750 1.00 95.06 65 GLN A N 1
ATOM 480 C CA . GLN A 1 65 ? -17.634 -12.521 -0.274 1.00 95.06 65 GLN A CA 1
ATOM 481 C C . GLN A 1 65 ? -16.385 -11.737 -0.674 1.00 95.06 65 GLN A C 1
ATOM 483 O O . GLN A 1 65 ? -16.211 -11.421 -1.847 1.00 95.06 65 GLN A O 1
ATOM 488 N N . ILE A 1 66 ? -15.511 -11.428 0.287 1.00 92.62 66 ILE A N 1
ATOM 489 C CA . ILE A 1 66 ? -14.217 -10.796 0.019 1.00 92.62 66 ILE A CA 1
ATOM 490 C C . ILE A 1 66 ? -13.384 -11.719 -0.882 1.00 92.62 66 ILE A C 1
ATOM 492 O O . ILE A 1 66 ? -12.849 -11.273 -1.890 1.00 92.62 66 ILE A O 1
ATOM 496 N N . GLU A 1 67 ? -13.318 -13.014 -0.589 1.00 90.31 67 GLU A N 1
ATOM 497 C CA . GLU A 1 67 ? -12.561 -13.965 -1.413 1.00 90.31 67 GLU A CA 1
ATOM 498 C C . GLU A 1 67 ? -13.151 -14.150 -2.815 1.00 90.31 67 GLU A C 1
ATOM 500 O O . GLU A 1 67 ? -12.396 -14.203 -3.781 1.00 90.31 67 GLU A O 1
ATOM 505 N N . ASP A 1 68 ? -14.481 -14.170 -2.940 1.00 91.81 68 ASP A N 1
ATOM 506 C CA . ASP A 1 68 ? -15.175 -14.251 -4.233 1.00 91.81 68 ASP A CA 1
ATOM 507 C C . ASP A 1 68 ? -14.984 -12.989 -5.092 1.00 91.81 68 ASP A C 1
ATOM 509 O O . ASP A 1 68 ? -14.826 -13.065 -6.310 1.00 91.81 68 ASP A O 1
ATOM 513 N N . LYS A 1 69 ? -15.012 -11.803 -4.471 1.00 90.06 69 LYS A N 1
ATOM 514 C CA . LYS A 1 69 ? -14.971 -10.522 -5.193 1.00 90.06 69 LYS A CA 1
ATOM 515 C C . LYS A 1 69 ? -13.565 -10.044 -5.510 1.00 90.06 69 LYS A C 1
ATOM 517 O O . LYS A 1 69 ? -13.387 -9.362 -6.520 1.00 90.06 69 LYS A O 1
ATOM 522 N N . PHE A 1 70 ? -12.582 -10.350 -4.666 1.00 86.25 70 PHE A N 1
ATOM 523 C CA . PHE A 1 70 ? -11.210 -9.905 -4.874 1.00 86.25 70 PHE A CA 1
ATOM 524 C C . PHE A 1 70 ? -10.401 -10.962 -5.642 1.00 86.25 70 PHE A C 1
ATOM 526 O O . PHE A 1 70 ? -9.999 -11.968 -5.046 1.00 86.25 70 PHE A O 1
ATOM 533 N N . PRO A 1 71 ? -10.077 -10.726 -6.929 1.00 79.75 71 PRO A N 1
ATOM 534 C CA . PRO A 1 71 ? -9.271 -11.659 -7.709 1.00 79.75 71 PRO A CA 1
ATOM 535 C C . PRO A 1 71 ? -7.887 -11.885 -7.081 1.00 79.75 71 PRO A C 1
ATOM 537 O O . PRO A 1 71 ? -7.364 -11.048 -6.336 1.00 79.75 71 PRO A O 1
ATOM 540 N N . ASP A 1 72 ? -7.267 -13.021 -7.395 1.00 76.00 72 ASP A N 1
ATOM 541 C CA . ASP A 1 72 ? -5.866 -13.277 -7.056 1.00 76.00 72 ASP A CA 1
ATOM 542 C C . ASP A 1 72 ? -4.958 -12.443 -7.960 1.00 76.00 72 ASP A C 1
ATOM 544 O O . ASP A 1 72 ? -4.588 -12.835 -9.066 1.00 76.00 72 ASP A O 1
ATOM 548 N N . LEU A 1 73 ? -4.639 -11.238 -7.487 1.00 71.12 73 LEU A N 1
ATOM 549 C CA . LEU A 1 73 ? -3.754 -10.299 -8.159 1.00 71.12 73 LEU A CA 1
ATOM 550 C C . LEU A 1 73 ? -2.511 -10.036 -7.317 1.00 71.12 73 LEU A C 1
ATOM 552 O O . LEU A 1 73 ? -2.593 -9.720 -6.132 1.00 71.12 73 LEU A O 1
ATOM 556 N N . ASN A 1 74 ? -1.359 -10.025 -7.985 1.00 64.06 74 ASN A N 1
ATOM 557 C CA . ASN A 1 74 ? -0.091 -9.593 -7.390 1.00 64.06 74 ASN A CA 1
ATOM 558 C C . ASN A 1 74 ? -0.032 -8.066 -7.173 1.00 64.06 74 ASN A C 1
ATOM 560 O O . ASN A 1 74 ? 0.876 -7.566 -6.514 1.00 64.06 74 ASN A O 1
ATOM 564 N N . ARG A 1 75 ? -0.977 -7.308 -7.751 1.00 64.94 75 ARG A N 1
ATOM 565 C CA . ARG A 1 75 ? -1.143 -5.861 -7.566 1.00 64.94 75 ARG A CA 1
ATOM 566 C C . ARG A 1 75 ? -2.614 -5.542 -7.327 1.00 64.94 75 ARG A C 1
ATOM 568 O O . ARG A 1 75 ? -3.448 -5.776 -8.196 1.00 64.94 75 ARG A O 1
ATOM 575 N N . PHE A 1 76 ? -2.904 -5.019 -6.144 1.00 66.38 76 PHE A N 1
ATOM 576 C CA . PHE A 1 76 ? -4.246 -4.608 -5.745 1.00 66.38 76 PHE A CA 1
ATOM 577 C C . PHE A 1 76 ? -4.639 -3.266 -6.373 1.00 66.38 76 PHE A C 1
ATOM 579 O O . PHE A 1 76 ? -3.781 -2.432 -6.663 1.00 66.38 76 PHE A O 1
ATOM 586 N N . LEU A 1 77 ? -5.944 -3.069 -6.568 1.00 63.25 77 LEU A N 1
ATOM 587 C CA . LEU A 1 77 ? -6.533 -1.766 -6.879 1.00 63.25 77 LEU A CA 1
ATOM 588 C C . LEU A 1 77 ? -6.573 -0.899 -5.612 1.00 63.25 77 LEU A C 1
ATOM 590 O O . LEU A 1 77 ? -6.563 -1.428 -4.500 1.00 63.25 77 LEU A O 1
ATOM 594 N N . THR A 1 78 ? -6.607 0.425 -5.786 1.00 67.44 78 THR A N 1
ATOM 595 C CA . THR A 1 78 ? -6.813 1.355 -4.669 1.00 67.44 78 THR A CA 1
ATOM 596 C C . THR A 1 78 ? -8.165 1.099 -3.998 1.00 67.44 78 THR A C 1
ATOM 598 O O . THR A 1 78 ? -9.072 0.507 -4.588 1.00 67.44 78 THR A O 1
ATOM 601 N N . GLY A 1 79 ? -8.282 1.494 -2.735 1.00 85.31 79 GLY A N 1
ATOM 602 C CA . GLY A 1 79 ? -9.397 1.151 -1.863 1.00 85.31 79 GLY A CA 1
ATOM 603 C C . GLY A 1 79 ? -8.937 0.399 -0.617 1.00 85.31 79 GLY A C 1
ATOM 604 O O . GLY A 1 79 ? -7.762 0.389 -0.257 1.00 85.31 79 GLY A O 1
ATOM 605 N N . TYR A 1 80 ? -9.891 -0.223 0.066 1.00 92.00 80 TYR A N 1
ATOM 606 C CA . TYR A 1 80 ? -9.645 -0.912 1.327 1.00 92.00 80 TYR A CA 1
ATOM 607 C C . TYR A 1 80 ? -9.109 -2.322 1.072 1.00 92.00 80 TYR A C 1
ATOM 609 O O . TYR A 1 80 ? -9.819 -3.160 0.513 1.00 92.00 80 TYR A O 1
ATOM 617 N N . ASP A 1 81 ? -7.880 -2.607 1.513 1.00 91.56 81 ASP A N 1
ATOM 618 C CA . ASP A 1 81 ? -7.252 -3.929 1.378 1.00 91.56 81 ASP A CA 1
ATOM 619 C C . ASP A 1 81 ? -7.839 -4.953 2.378 1.00 91.56 81 ASP A C 1
ATOM 621 O O . ASP A 1 81 ? -7.154 -5.478 3.257 1.00 91.56 81 ASP A O 1
ATOM 625 N N . LEU A 1 82 ? -9.149 -5.210 2.269 1.00 93.00 82 LEU A N 1
ATOM 626 C CA . LEU A 1 82 ? -9.911 -6.112 3.142 1.00 93.00 82 LEU A CA 1
ATOM 627 C C . LEU A 1 82 ? -9.431 -7.563 3.019 1.00 93.00 82 LEU A C 1
ATOM 629 O O . LEU A 1 82 ? -9.401 -8.290 4.010 1.00 93.00 82 LEU A O 1
ATOM 633 N N . LYS A 1 83 ? -9.012 -7.979 1.814 1.00 90.88 83 LYS A N 1
ATOM 634 C CA . LYS A 1 83 ? -8.499 -9.335 1.569 1.00 90.88 83 LYS A CA 1
ATOM 635 C C . LYS A 1 83 ? -7.251 -9.616 2.399 1.00 90.88 83 LYS A C 1
ATOM 637 O O . LYS A 1 83 ? -7.171 -10.697 2.976 1.00 90.88 83 LYS A O 1
ATOM 642 N N . ASN A 1 84 ? -6.315 -8.665 2.481 1.00 91.50 84 ASN A N 1
ATOM 643 C CA . ASN A 1 84 ? -5.058 -8.842 3.218 1.00 91.50 84 ASN A CA 1
ATOM 644 C C . ASN A 1 84 ? -5.109 -8.309 4.661 1.00 91.50 84 ASN A C 1
ATOM 646 O O . ASN A 1 84 ? -4.151 -8.490 5.412 1.00 91.50 84 ASN A O 1
ATOM 650 N N . ALA A 1 85 ? -6.196 -7.644 5.066 1.00 93.62 85 ALA A N 1
ATOM 651 C CA . ALA A 1 85 ? -6.388 -7.189 6.443 1.00 93.62 85 ALA A CA 1
ATOM 652 C C . ALA A 1 85 ? -6.598 -8.345 7.430 1.00 93.62 85 ALA A C 1
ATOM 654 O O . ALA A 1 85 ? -6.263 -8.195 8.603 1.00 93.62 85 ALA A O 1
ATOM 655 N N . LEU A 1 86 ? -7.114 -9.487 6.969 1.00 93.88 86 LEU A N 1
ATOM 656 C CA . LEU A 1 86 ? -7.261 -10.708 7.757 1.00 93.88 86 LEU A CA 1
ATOM 657 C C . LEU A 1 86 ? -6.685 -11.896 6.979 1.00 93.88 86 LEU A C 1
ATOM 659 O O . LEU A 1 86 ? -7.188 -12.234 5.909 1.00 93.88 86 LEU A O 1
ATOM 663 N N . ASP A 1 87 ? -5.644 -12.512 7.534 1.00 89.62 87 ASP A N 1
ATOM 664 C CA . ASP A 1 87 ? -4.971 -13.695 6.992 1.00 89.62 87 ASP A CA 1
ATOM 665 C C . ASP A 1 87 ? -4.946 -14.797 8.060 1.00 89.62 87 ASP A C 1
ATOM 667 O O . ASP A 1 87 ? -4.192 -14.726 9.037 1.00 89.62 87 ASP A O 1
ATOM 671 N N . GLY A 1 88 ? -5.844 -15.777 7.927 1.00 88.25 88 GLY A N 1
ATOM 672 C CA . GLY A 1 88 ? -6.126 -16.741 8.990 1.00 88.25 88 GLY A CA 1
ATOM 673 C C . GLY A 1 88 ? -6.549 -16.030 10.280 1.00 88.25 88 GLY A C 1
ATOM 674 O O . GLY A 1 88 ? -7.528 -15.289 10.298 1.00 88.25 88 GLY A O 1
ATOM 675 N N . GLU A 1 89 ? -5.788 -16.226 11.358 1.00 87.75 89 GLU A N 1
ATOM 676 C CA . GLU A 1 89 ? -6.011 -15.556 12.652 1.00 87.75 89 GLU A CA 1
ATOM 677 C C . GLU A 1 89 ? -5.285 -14.203 12.772 1.00 87.75 89 GLU A C 1
ATOM 679 O O . GLU A 1 89 ? -5.453 -13.471 13.751 1.00 87.75 89 GLU A O 1
ATOM 684 N N . ARG A 1 90 ? -4.450 -13.841 11.790 1.00 91.69 90 ARG A N 1
ATOM 685 C CA . ARG A 1 90 ? -3.656 -12.615 11.833 1.00 91.69 90 ARG A CA 1
ATOM 686 C C . ARG A 1 90 ? -4.457 -11.443 11.280 1.00 91.69 90 ARG A C 1
ATOM 688 O O . ARG A 1 90 ? -4.675 -11.333 10.077 1.00 91.69 90 ARG A O 1
ATOM 695 N N . PHE A 1 91 ? -4.799 -10.512 12.162 1.00 94.50 91 PHE A N 1
ATOM 696 C CA . PHE A 1 91 ? -5.468 -9.266 11.799 1.00 94.50 91 PHE A CA 1
ATOM 697 C C . PHE A 1 91 ? -4.496 -8.078 11.730 1.00 94.50 91 PHE A C 1
ATOM 699 O O . PHE A 1 91 ? -3.711 -7.838 12.649 1.00 94.50 91 PHE A O 1
ATOM 706 N N . ALA A 1 92 ? -4.568 -7.320 10.639 1.00 94.62 92 ALA A N 1
ATOM 707 C CA . ALA A 1 92 ? -3.709 -6.192 10.308 1.00 94.62 92 ALA A CA 1
ATOM 708 C C . ALA A 1 92 ? -4.550 -4.977 9.877 1.00 94.62 92 ALA A C 1
ATOM 710 O O . ALA A 1 92 ? -4.657 -4.664 8.693 1.00 94.62 92 ALA A O 1
ATOM 711 N N . SER A 1 93 ? -5.117 -4.244 10.841 1.00 94.75 93 SER A N 1
ATOM 712 C CA . SER A 1 93 ? -6.008 -3.097 10.574 1.00 94.75 93 SER A CA 1
ATOM 713 C C . SER A 1 93 ? -5.379 -1.985 9.718 1.00 94.75 93 SER A C 1
ATOM 715 O O . SER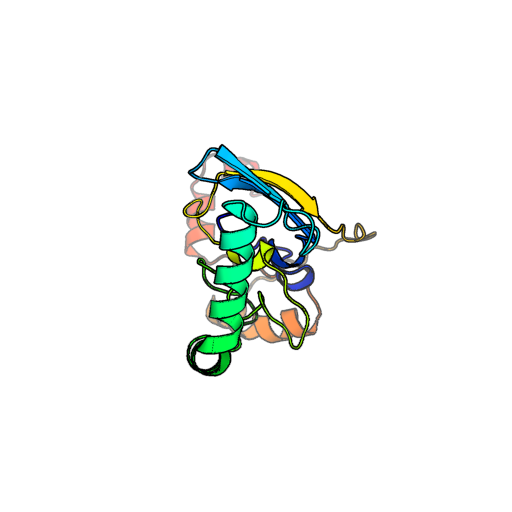 A 1 93 ? -6.085 -1.311 8.970 1.00 94.75 93 SER A O 1
ATOM 717 N N . HIS A 1 94 ? -4.049 -1.822 9.742 1.00 95.44 94 HIS A N 1
ATOM 718 C CA . HIS A 1 94 ? -3.344 -0.867 8.875 1.00 95.44 94 HIS A CA 1
ATOM 719 C C . HIS A 1 94 ? -3.521 -1.141 7.379 1.00 95.44 94 HIS A C 1
ATOM 721 O O . HIS A 1 94 ? -3.387 -0.209 6.585 1.00 95.44 94 HIS A O 1
ATOM 727 N N . ARG A 1 95 ? -3.824 -2.383 6.979 1.00 94.50 95 ARG A N 1
ATOM 728 C CA . ARG A 1 95 ? -4.066 -2.737 5.573 1.00 94.50 95 ARG A CA 1
ATOM 729 C C . ARG A 1 95 ? -5.254 -1.970 5.002 1.00 94.50 95 ARG A C 1
ATOM 731 O O . ARG A 1 95 ? -5.169 -1.505 3.879 1.00 94.50 95 ARG A O 1
ATOM 738 N N . VAL A 1 96 ? -6.297 -1.729 5.795 1.00 95.00 96 VAL A N 1
ATOM 739 C CA . VAL A 1 96 ? -7.481 -0.965 5.363 1.00 95.00 96 VAL A CA 1
ATOM 740 C C . VAL A 1 96 ? -7.198 0.535 5.226 1.00 95.00 96 VAL A C 1
ATOM 742 O O . VAL A 1 96 ? -7.805 1.207 4.397 1.00 95.00 96 VAL A O 1
ATOM 745 N N . LEU A 1 97 ? -6.241 1.070 5.993 1.00 95.88 97 LEU A N 1
ATOM 746 C CA . LEU A 1 97 ? -5.773 2.451 5.825 1.00 95.88 97 LEU A CA 1
ATOM 747 C C . LEU A 1 97 ? -4.896 2.612 4.573 1.00 95.88 97 LEU A C 1
ATOM 749 O O . LEU A 1 97 ? -4.916 3.674 3.941 1.00 95.88 97 LEU A O 1
ATOM 753 N N . CYS A 1 98 ? -4.142 1.573 4.201 1.00 95.06 98 CYS A N 1
ATOM 754 C CA . CYS A 1 98 ? -3.400 1.538 2.945 1.00 95.06 98 CYS A CA 1
ATOM 755 C C . CYS A 1 98 ? -4.393 1.479 1.777 1.00 95.06 98 CYS A C 1
ATOM 757 O O . CYS A 1 98 ? -5.183 0.551 1.684 1.00 95.06 98 CYS A O 1
ATOM 759 N N . GLY A 1 99 ? -4.368 2.482 0.901 1.00 93.00 99 GLY A N 1
ATOM 760 C CA . GLY A 1 99 ? -5.313 2.580 -0.216 1.00 93.00 99 GLY A CA 1
ATOM 761 C C . GLY A 1 99 ? -6.640 3.268 0.124 1.00 93.00 99 GLY A C 1
ATOM 762 O O . GLY A 1 99 ? -7.458 3.446 -0.768 1.00 93.00 99 GLY A O 1
ATOM 763 N N . SER A 1 100 ? -6.844 3.728 1.365 1.00 94.62 100 SER A N 1
ATOM 764 C CA . SER A 1 100 ? -8.078 4.417 1.792 1.00 94.62 100 SER A CA 1
ATOM 765 C C . SER A 1 100 ? -8.336 5.780 1.132 1.00 94.62 100 SER A C 1
ATOM 767 O O . SER A 1 100 ? -9.382 6.386 1.351 1.00 94.62 100 SER A O 1
ATOM 769 N N . GLU A 1 101 ? -7.366 6.322 0.400 1.00 94.75 101 GLU A N 1
ATOM 770 C CA . GLU A 1 101 ? -7.397 7.646 -0.231 1.00 94.75 101 GLU A CA 1
ATOM 771 C C . GLU A 1 101 ? -7.696 8.797 0.755 1.00 94.75 101 GLU A C 1
ATOM 773 O O . GLU A 1 101 ? -8.105 9.885 0.366 1.00 94.75 101 GLU A O 1
ATOM 778 N N . GLY A 1 102 ? -7.431 8.580 2.052 1.00 93.19 102 GLY A N 1
ATOM 779 C CA . GLY A 1 102 ? -7.654 9.564 3.119 1.00 93.19 102 GLY A CA 1
ATOM 780 C C . GLY A 1 102 ? -9.087 9.614 3.655 1.00 93.19 102 GLY A C 1
ATOM 781 O O . GLY A 1 102 ? -9.390 10.463 4.488 1.00 93.19 102 GLY A O 1
ATOM 782 N N . SER A 1 103 ? -9.961 8.704 3.223 1.00 96.00 103 SER A N 1
ATOM 783 C CA . SER A 1 103 ? -11.370 8.661 3.644 1.00 96.00 103 SER A CA 1
ATOM 784 C C . SER A 1 103 ? -11.592 8.207 5.094 1.00 96.00 103 SER A C 1
ATOM 786 O O . SER A 1 103 ? -12.635 8.506 5.670 1.00 96.00 103 SER A O 1
ATOM 788 N N . LEU A 1 104 ? -10.625 7.503 5.696 1.00 95.75 104 LEU A N 1
ATOM 789 C CA . LEU A 1 104 ? -10.762 6.894 7.028 1.00 95.75 104 LEU A CA 1
ATOM 790 C C . LEU A 1 104 ? -10.018 7.640 8.145 1.00 95.75 104 LEU A C 1
ATOM 792 O O . LEU A 1 104 ? -10.231 7.354 9.321 1.00 95.75 104 LEU A O 1
ATOM 796 N N . GLY A 1 105 ? -9.144 8.586 7.804 1.00 95.69 105 GL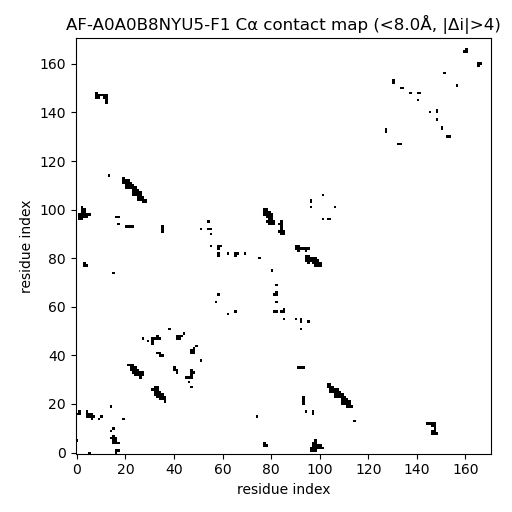Y A N 1
ATOM 797 C CA . GLY A 1 105 ? -8.371 9.350 8.778 1.00 95.69 105 GLY A CA 1
ATOM 798 C C . GLY A 1 105 ? -7.111 9.974 8.188 1.00 95.69 105 GLY A C 1
ATOM 799 O O . GLY A 1 105 ? -6.683 9.658 7.075 1.00 95.69 105 GLY A O 1
ATOM 800 N N . PHE A 1 106 ? -6.491 10.857 8.965 1.00 97.75 106 PHE A N 1
ATOM 801 C CA . PHE A 1 106 ? -5.237 11.512 8.608 1.00 97.75 106 PHE A CA 1
ATOM 802 C C . PHE A 1 106 ? -4.054 10.732 9.166 1.00 97.75 106 PHE A C 1
ATOM 804 O O . PHE A 1 106 ? -3.817 10.748 10.370 1.00 97.75 106 PHE A O 1
ATOM 811 N N . ILE A 1 107 ? -3.294 10.068 8.297 1.00 98.00 107 ILE A N 1
ATOM 812 C CA . ILE A 1 107 ? -2.077 9.350 8.693 1.00 98.00 107 ILE A CA 1
ATOM 813 C C . ILE A 1 107 ? -1.017 10.352 9.167 1.00 98.00 107 ILE A C 1
ATOM 815 O O . ILE A 1 107 ? -0.654 11.265 8.426 1.00 98.00 107 ILE A O 1
ATOM 819 N N . THR A 1 108 ? -0.503 10.157 10.382 1.00 98.00 108 THR A N 1
ATOM 820 C CA . THR A 1 108 ? 0.492 11.034 11.023 1.00 98.00 108 THR A CA 1
ATOM 821 C C . THR A 1 108 ? 1.846 10.363 11.219 1.00 98.00 108 THR A C 1
ATOM 823 O O . THR A 1 108 ? 2.875 11.023 11.104 1.00 98.00 108 THR A O 1
ATOM 826 N N . GLU A 1 109 ? 1.870 9.054 11.468 1.00 98.25 109 GLU A N 1
ATOM 827 C CA . GLU A 1 109 ? 3.102 8.280 11.632 1.00 98.25 109 GLU A CA 1
ATOM 828 C C . GLU A 1 109 ? 2.999 6.942 10.896 1.00 98.25 109 GLU A C 1
ATOM 830 O O . GLU A 1 109 ? 1.924 6.347 10.798 1.00 98.25 109 GLU A O 1
ATOM 835 N N . ALA A 1 110 ? 4.136 6.442 10.412 1.00 98.31 110 ALA A N 1
ATOM 836 C CA . ALA A 1 110 ? 4.237 5.126 9.800 1.00 98.31 110 ALA A CA 1
ATOM 837 C C . ALA A 1 110 ? 5.501 4.408 10.274 1.00 98.31 110 ALA A C 1
ATOM 839 O O . ALA A 1 110 ? 6.605 4.950 10.213 1.00 98.31 110 ALA A O 1
ATOM 840 N N . LYS A 1 111 ? 5.337 3.159 10.705 1.00 98.12 111 LYS A N 1
ATOM 841 C CA . LYS A 1 111 ? 6.432 2.227 10.952 1.00 98.12 111 LYS A CA 1
ATOM 842 C C . LYS A 1 111 ? 6.556 1.318 9.742 1.00 98.12 111 LYS A C 1
ATOM 844 O O . LYS A 1 111 ? 5.607 0.611 9.412 1.00 98.12 111 LYS A O 1
ATOM 849 N N . LEU A 1 112 ? 7.723 1.328 9.106 1.00 97.75 112 LEU A N 1
ATOM 850 C CA . LEU A 1 112 ? 7.992 0.556 7.897 1.00 97.75 112 LEU A CA 1
ATOM 851 C C . LEU A 1 112 ? 9.071 -0.501 8.147 1.00 97.75 112 LEU A C 1
ATOM 853 O O . LEU A 1 112 ? 9.952 -0.307 8.989 1.00 97.75 112 LEU A O 1
ATOM 857 N N . ASN A 1 113 ? 9.023 -1.607 7.408 1.00 96.25 113 ASN A N 1
ATOM 858 C CA . ASN A 1 113 ? 10.187 -2.470 7.245 1.00 96.25 113 ASN A CA 1
ATOM 859 C C . ASN A 1 113 ? 11.172 -1.836 6.245 1.00 96.25 113 ASN A C 1
ATOM 861 O O . ASN A 1 113 ? 10.824 -0.941 5.476 1.00 96.25 113 ASN A O 1
ATOM 865 N N . LEU A 1 114 ? 12.426 -2.286 6.278 1.00 94.56 114 LEU A N 1
ATOM 866 C CA . LEU A 1 114 ? 13.457 -1.844 5.344 1.00 94.56 114 LEU A CA 1
ATOM 867 C C . LEU A 1 114 ? 13.981 -3.038 4.558 1.00 94.56 114 LEU A C 1
ATOM 869 O O . LEU A 1 114 ? 14.167 -4.127 5.104 1.00 94.56 114 LEU A O 1
ATOM 873 N N . THR A 1 115 ? 14.269 -2.813 3.281 1.00 90.94 115 THR A N 1
ATOM 874 C CA . THR A 1 115 ? 14.903 -3.803 2.411 1.00 90.94 115 THR A CA 1
ATOM 875 C C . THR A 1 115 ? 16.410 -3.549 2.310 1.00 90.94 115 THR A C 1
ATOM 877 O O . THR A 1 115 ? 16.827 -2.388 2.275 1.00 90.94 115 THR A O 1
ATOM 880 N N . PRO A 1 116 ? 17.249 -4.592 2.190 1.00 91.31 116 PRO A N 1
ATOM 881 C CA . PRO A 1 116 ? 18.680 -4.420 1.959 1.00 91.31 116 PRO A CA 1
ATOM 882 C C . PRO A 1 116 ? 18.982 -3.627 0.681 1.00 91.31 116 PRO A C 1
ATOM 884 O O . PRO A 1 116 ? 18.368 -3.850 -0.364 1.00 91.31 116 PRO A O 1
ATOM 887 N N . ILE A 1 117 ? 19.988 -2.752 0.741 1.00 91.12 117 ILE A N 1
ATOM 888 C CA . ILE A 1 117 ? 20.463 -2.015 -0.435 1.00 91.12 117 ILE A CA 1
ATOM 889 C C . ILE A 1 117 ? 21.222 -2.985 -1.361 1.00 91.12 117 ILE A C 1
ATOM 891 O O . ILE A 1 117 ? 22.156 -3.658 -0.906 1.00 91.12 117 ILE A O 1
ATOM 895 N N . PRO A 1 118 ? 20.878 -3.072 -2.661 1.00 88.56 118 PRO A N 1
ATOM 896 C CA . PRO A 1 118 ? 21.588 -3.941 -3.591 1.00 88.56 118 PRO A CA 1
ATOM 897 C C . PRO A 1 118 ? 23.031 -3.459 -3.794 1.00 88.56 118 PRO A C 1
ATOM 899 O O . PRO A 1 118 ? 23.273 -2.308 -4.149 1.00 88.56 118 PRO A O 1
ATOM 902 N N . LYS A 1 119 ? 24.005 -4.364 -3.622 1.00 93.19 119 LYS A N 1
ATOM 903 C CA . LYS A 1 119 ? 25.442 -4.056 -3.774 1.00 93.19 119 LYS A CA 1
ATOM 904 C C . LYS A 1 119 ? 25.851 -3.732 -5.214 1.00 93.19 119 LYS A C 1
ATOM 906 O O . LYS A 1 119 ? 26.865 -3.078 -5.430 1.00 93.19 119 LYS A O 1
ATOM 911 N N . LYS A 1 120 ? 25.108 -4.245 -6.197 1.00 92.94 120 LYS A N 1
ATOM 912 C CA . LYS A 1 120 ? 25.366 -4.066 -7.630 1.00 92.94 120 LYS A CA 1
ATOM 913 C C . LYS A 1 120 ? 24.048 -3.820 -8.352 1.00 92.94 120 LYS A C 1
ATOM 915 O O . LYS A 1 120 ? 23.039 -4.434 -8.013 1.00 92.94 120 LYS A O 1
ATOM 920 N N . ARG A 1 121 ? 24.076 -2.938 -9.348 1.00 90.31 121 ARG A N 1
ATOM 921 C CA . ARG A 1 121 ? 22.955 -2.645 -10.247 1.00 90.31 121 ARG A CA 1
ATOM 922 C C . ARG A 1 121 ? 23.485 -2.620 -11.674 1.00 90.31 121 ARG A C 1
ATOM 924 O O . ARG A 1 121 ? 24.539 -2.039 -11.913 1.00 90.31 121 ARG A O 1
ATOM 931 N N . VAL A 1 122 ? 22.767 -3.265 -12.585 1.00 92.31 122 VAL A N 1
ATOM 932 C CA . VAL A 1 122 ? 23.076 -3.301 -14.018 1.00 92.31 122 VAL A CA 1
ATOM 933 C C . VAL A 1 122 ? 21.816 -2.883 -14.760 1.00 92.31 122 VAL A C 1
ATOM 935 O O . VAL A 1 122 ? 20.732 -3.360 -14.430 1.00 92.31 122 VAL A O 1
ATOM 938 N N . LEU A 1 123 ? 21.965 -1.986 -15.731 1.00 93.12 123 LEU A N 1
ATOM 939 C CA . LEU A 1 123 ? 20.908 -1.608 -16.660 1.00 93.12 123 LEU A CA 1
ATOM 940 C C . LEU A 1 123 ? 21.198 -2.271 -18.006 1.00 93.12 123 LEU A C 1
ATOM 942 O O . LEU A 1 123 ? 22.314 -2.170 -18.513 1.00 93.12 123 LEU A O 1
ATOM 946 N N . VAL A 1 124 ? 20.192 -2.923 -18.579 1.00 91.81 124 VAL A N 1
ATOM 947 C CA . VAL A 1 124 ? 20.259 -3.499 -19.923 1.00 91.81 124 VAL A CA 1
ATOM 948 C C . VAL A 1 124 ? 19.216 -2.790 -20.772 1.00 91.81 124 VAL A C 1
ATOM 950 O O . VAL A 1 124 ? 18.040 -2.784 -20.418 1.00 91.81 124 VAL A O 1
ATOM 953 N N . ASN A 1 125 ? 19.646 -2.184 -21.876 1.00 92.25 125 ASN A N 1
ATOM 954 C CA . ASN A 1 125 ? 18.744 -1.600 -22.860 1.00 92.25 125 ASN A CA 1
ATOM 955 C C . ASN A 1 125 ? 18.642 -2.551 -24.055 1.00 92.25 125 ASN A C 1
ATOM 957 O O . ASN A 1 125 ? 19.661 -2.909 -24.648 1.00 92.25 125 ASN A O 1
ATOM 961 N N . VAL A 1 126 ? 17.423 -2.972 -24.385 1.00 91.38 126 VAL A N 1
ATOM 962 C CA . VAL A 1 126 ? 17.147 -3.880 -25.498 1.00 91.38 126 VAL A CA 1
ATOM 963 C C . VAL A 1 126 ? 16.282 -3.146 -26.508 1.00 91.38 126 VAL A C 1
ATOM 965 O O . VAL A 1 126 ? 15.188 -2.685 -26.186 1.00 91.38 126 VAL A O 1
ATOM 968 N N . LYS A 1 127 ? 16.774 -3.044 -27.742 1.00 91.81 127 LYS A N 1
ATOM 969 C CA . LYS A 1 127 ? 16.02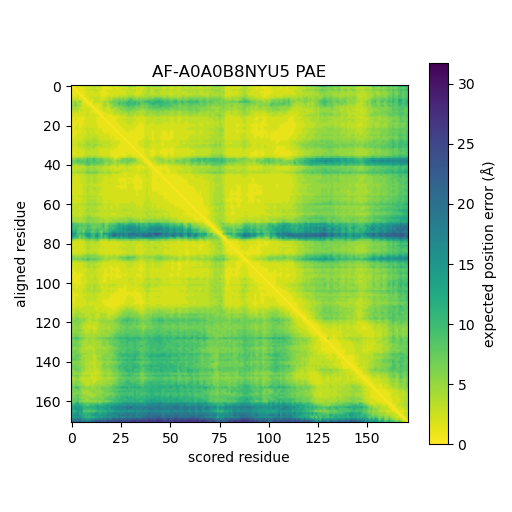1 -2.471 -28.854 1.00 91.81 127 LYS A CA 1
ATOM 970 C C . LYS A 1 127 ? 15.279 -3.579 -29.590 1.00 91.81 127 LYS A C 1
ATOM 972 O O . LYS A 1 127 ? 15.884 -4.577 -29.970 1.00 91.81 127 LYS A O 1
ATOM 977 N N . TYR A 1 128 ? 14.000 -3.344 -29.842 1.00 91.31 128 TYR A N 1
ATOM 978 C CA . TYR A 1 128 ? 13.140 -4.226 -30.619 1.00 91.31 128 TYR A CA 1
ATOM 979 C C . TYR A 1 128 ? 12.756 -3.570 -31.947 1.00 91.31 128 TYR A C 1
ATOM 981 O O . TYR A 1 128 ? 12.844 -2.349 -32.105 1.00 91.31 128 TYR A O 1
ATOM 989 N N . ASP A 1 129 ? 12.346 -4.393 -32.904 1.00 91.81 129 ASP A N 1
ATOM 990 C CA . ASP A 1 129 ? 11.796 -3.973 -34.195 1.00 91.81 129 ASP A CA 1
ATOM 991 C C . ASP A 1 129 ? 10.335 -3.501 -34.091 1.00 91.81 129 ASP A C 1
ATOM 993 O O . ASP A 1 129 ? 9.889 -2.688 -34.898 1.00 91.81 129 ASP A O 1
ATOM 997 N N . SER A 1 130 ? 9.605 -3.964 -33.073 1.00 90.31 130 SER A N 1
ATOM 998 C CA . SER A 1 130 ? 8.229 -3.567 -32.783 1.00 90.31 130 SER A CA 1
ATOM 999 C C . SER A 1 130 ? 7.933 -3.556 -31.278 1.00 90.31 130 SER A C 1
ATOM 1001 O O . SER A 1 130 ? 8.636 -4.176 -30.477 1.00 90.31 130 SER A O 1
ATOM 1003 N N . PHE A 1 131 ? 6.860 -2.863 -30.884 1.00 88.81 131 PHE A N 1
ATOM 1004 C CA . PHE A 1 131 ? 6.380 -2.872 -29.498 1.00 88.81 131 PHE A CA 1
ATOM 1005 C C . PHE A 1 131 ? 5.844 -4.254 -29.082 1.00 88.81 131 PHE A C 1
ATOM 1007 O O . PHE A 1 131 ? 6.086 -4.685 -27.960 1.00 88.81 131 PHE A O 1
ATOM 1014 N N . ASP A 1 132 ? 5.201 -4.993 -29.996 1.00 91.94 132 ASP A N 1
ATOM 1015 C CA . ASP A 1 132 ? 4.736 -6.368 -29.748 1.00 91.94 132 ASP A CA 1
ATOM 1016 C C . ASP A 1 132 ? 5.909 -7.308 -29.421 1.00 91.94 132 ASP A C 1
ATOM 1018 O O . ASP A 1 132 ? 5.860 -8.040 -28.433 1.00 91.94 132 ASP A O 1
ATOM 1022 N N . SER A 1 133 ? 7.012 -7.217 -30.175 1.00 92.06 133 SER A N 1
ATOM 1023 C CA . SER A 1 133 ? 8.246 -7.971 -29.907 1.00 92.06 133 SER A CA 1
ATOM 1024 C C . SER A 1 133 ? 8.802 -7.689 -28.502 1.00 92.06 133 SER A C 1
ATOM 1026 O O . SER A 1 133 ? 9.258 -8.606 -27.811 1.00 92.06 133 SER A O 1
ATOM 1028 N N . ALA A 1 134 ? 8.726 -6.430 -28.052 1.00 91.12 134 ALA A N 1
ATOM 1029 C CA . ALA A 1 134 ? 9.140 -6.040 -26.706 1.00 91.12 134 ALA A CA 1
ATOM 1030 C C . ALA A 1 134 ? 8.229 -6.662 -25.633 1.00 91.12 134 ALA A C 1
ATOM 1032 O O . ALA A 1 134 ? 8.724 -7.272 -24.684 1.00 91.12 134 ALA A O 1
ATOM 1033 N N . LEU A 1 135 ? 6.905 -6.581 -25.812 1.00 90.81 135 LEU A N 1
ATOM 1034 C CA . LEU A 1 135 ? 5.926 -7.149 -24.877 1.00 90.81 135 LEU A CA 1
ATOM 1035 C C . LEU A 1 135 ? 6.057 -8.671 -24.743 1.00 90.81 135 LEU A C 1
ATOM 1037 O O . LEU A 1 135 ? 5.984 -9.198 -23.633 1.00 90.81 135 LEU A O 1
ATOM 1041 N N . ARG A 1 136 ? 6.320 -9.385 -25.846 1.00 92.06 136 ARG A N 1
ATOM 1042 C CA . ARG A 1 136 ? 6.538 -10.844 -25.831 1.00 92.06 136 ARG A CA 1
ATOM 1043 C C . ARG A 1 136 ? 7.755 -11.273 -25.017 1.00 92.06 136 ARG A C 1
ATOM 1045 O O . ARG A 1 136 ? 7.807 -12.418 -24.579 1.00 92.06 136 ARG A O 1
ATOM 1052 N N . SER A 1 137 ? 8.710 -10.374 -24.790 1.00 90.62 137 SER A N 1
ATOM 1053 C CA . SER A 1 137 ? 9.907 -10.656 -23.991 1.00 90.62 137 SER A CA 1
ATOM 1054 C C . SER A 1 137 ? 9.692 -10.462 -22.485 1.00 90.62 137 SER A C 1
ATOM 1056 O O . SER A 1 137 ? 10.523 -10.905 -21.693 1.00 90.62 137 SER A O 1
ATOM 1058 N N . ALA A 1 138 ? 8.584 -9.840 -22.063 1.00 85.94 138 ALA A N 1
ATOM 1059 C CA . ALA A 1 138 ? 8.321 -9.540 -20.656 1.00 85.94 138 ALA A CA 1
ATOM 1060 C C . ALA A 1 138 ? 8.322 -10.780 -19.732 1.00 85.94 138 ALA A C 1
ATOM 1062 O O . ALA A 1 138 ? 8.953 -10.696 -18.675 1.00 85.94 138 ALA A O 1
ATOM 1063 N N . PRO A 1 139 ? 7.718 -11.938 -20.093 1.00 88.50 139 PRO A N 1
ATOM 1064 C CA . PRO A 1 139 ? 7.742 -13.129 -19.236 1.00 88.50 139 PRO A CA 1
ATOM 1065 C C . PRO A 1 139 ? 9.163 -13.598 -18.901 1.00 88.50 139 PRO A C 1
ATOM 1067 O O . PRO A 1 139 ? 9.476 -13.830 -17.736 1.00 88.50 139 PRO A O 1
ATOM 1070 N N . MET A 1 140 ? 10.054 -13.623 -19.896 1.00 90.19 140 MET A N 1
ATOM 1071 C CA . MET A 1 140 ? 11.460 -13.998 -19.710 1.00 90.19 140 MET A CA 1
ATOM 1072 C C . MET A 1 140 ? 12.187 -13.053 -18.741 1.00 90.19 140 MET A C 1
ATOM 1074 O O . MET A 1 140 ? 12.984 -13.497 -17.916 1.00 90.19 140 MET A O 1
ATOM 1078 N N . MET A 1 141 ? 11.893 -11.749 -18.782 1.00 87.00 141 MET A N 1
ATOM 1079 C CA . MET A 1 141 ? 12.501 -10.780 -17.860 1.00 87.00 141 MET A CA 1
ATOM 1080 C C . MET A 1 141 ? 12.000 -10.947 -16.417 1.00 87.00 141 MET A C 1
ATOM 1082 O O . MET A 1 141 ? 12.768 -10.749 -15.472 1.00 87.00 141 MET A O 1
ATOM 1086 N N . VAL A 1 142 ? 10.731 -11.328 -16.242 1.00 84.44 142 VAL A N 1
ATOM 1087 C CA . VAL A 1 142 ? 10.164 -11.663 -14.927 1.00 84.44 142 VAL A CA 1
ATOM 1088 C C . VAL A 1 142 ? 10.816 -12.935 -14.377 1.00 84.44 142 VAL A C 1
ATOM 1090 O O . VAL A 1 142 ? 11.269 -12.932 -13.234 1.00 84.44 142 VAL A O 1
ATOM 1093 N N . GLU A 1 143 ? 10.959 -13.982 -15.196 1.00 87.88 143 GLU A N 1
ATOM 1094 C CA . GLU A 1 143 ? 11.664 -15.225 -14.831 1.00 87.88 143 GLU A CA 1
ATOM 1095 C C . GLU A 1 143 ? 13.134 -14.979 -14.455 1.00 87.88 143 GLU A C 1
ATOM 1097 O O . GLU A 1 143 ? 13.663 -15.592 -13.524 1.00 87.88 143 GLU A O 1
ATOM 1102 N N . ALA A 1 144 ? 13.788 -14.017 -15.111 1.00 87.50 144 ALA A N 1
ATOM 1103 C CA . ALA A 1 144 ? 15.148 -13.591 -14.789 1.00 87.50 144 ALA A CA 1
ATOM 1104 C C . ALA A 1 144 ? 15.267 -12.816 -13.457 1.00 87.50 144 ALA A C 1
ATOM 1106 O O . ALA A 1 144 ? 16.365 -12.383 -13.097 1.00 87.50 144 ALA A O 1
ATOM 1107 N N . ASN A 1 145 ? 14.169 -12.635 -12.709 1.00 85.00 145 ASN A N 1
ATOM 1108 C CA . ASN A 1 145 ? 14.107 -11.860 -11.466 1.00 85.00 145 ASN A CA 1
ATOM 1109 C C . ASN A 1 145 ? 14.639 -10.425 -11.634 1.00 85.00 145 ASN A C 1
ATOM 1111 O O . ASN A 1 145 ? 15.350 -9.893 -10.764 1.00 85.00 145 ASN A O 1
ATOM 1115 N N . ALA A 1 146 ? 14.315 -9.799 -12.771 1.00 87.12 146 ALA A N 1
ATOM 1116 C CA . ALA A 1 146 ? 14.646 -8.405 -13.020 1.00 87.12 146 ALA A CA 1
ATOM 1117 C C . ALA A 1 146 ? 14.084 -7.509 -11.905 1.00 87.12 146 ALA A C 1
ATOM 1119 O O . ALA A 1 146 ? 12.984 -7.714 -11.398 1.00 87.12 146 ALA A O 1
ATOM 1120 N N . LEU A 1 147 ? 14.858 -6.496 -11.507 1.00 87.06 147 LEU A N 1
ATOM 1121 C CA . LEU A 1 147 ? 14.430 -5.554 -10.470 1.00 87.06 147 LEU A CA 1
ATOM 1122 C C . LEU A 1 147 ? 13.243 -4.696 -10.931 1.00 87.06 147 LEU A C 1
ATOM 1124 O O . LEU A 1 147 ? 12.342 -4.403 -10.152 1.00 87.06 147 LEU A O 1
ATOM 1128 N N . SER A 1 148 ? 13.307 -4.261 -12.184 1.00 88.81 148 SER A N 1
ATOM 1129 C CA . SER A 1 148 ? 12.317 -3.441 -12.865 1.00 88.81 148 SER A CA 1
ATOM 1130 C C . SER A 1 148 ? 12.378 -3.789 -14.347 1.00 88.81 148 SER A C 1
ATOM 1132 O O . SER A 1 148 ? 13.463 -4.056 -14.873 1.00 88.81 148 SER A O 1
ATOM 1134 N N . VAL A 1 149 ? 11.222 -3.783 -14.999 1.00 88.94 149 VAL A N 1
ATOM 1135 C CA . VAL A 1 149 ? 11.084 -3.947 -16.444 1.00 88.94 149 VAL A CA 1
ATOM 1136 C C . VAL A 1 149 ? 10.220 -2.800 -16.930 1.00 88.94 149 VAL A C 1
ATOM 1138 O O . VAL A 1 149 ? 9.074 -2.663 -16.507 1.00 88.94 149 VAL A O 1
ATOM 1141 N N . GLU A 1 150 ? 10.778 -1.978 -17.810 1.00 89.25 150 GLU A N 1
ATOM 1142 C CA . GLU A 1 150 ? 10.067 -0.868 -18.429 1.00 89.25 150 GLU A CA 1
ATOM 1143 C C . GLU A 1 150 ? 10.180 -0.958 -19.939 1.00 89.25 150 GLU A C 1
ATOM 1145 O O . GLU A 1 150 ? 11.196 -1.390 -20.485 1.00 89.25 150 GLU A O 1
ATOM 1150 N N . THR A 1 151 ? 9.122 -0.548 -20.624 1.00 90.31 151 THR A N 1
ATOM 1151 C CA . THR A 1 151 ? 9.084 -0.506 -22.080 1.00 90.31 151 THR A CA 1
ATOM 1152 C C . THR A 1 151 ? 8.664 0.887 -22.503 1.00 90.31 151 THR A C 1
ATOM 1154 O O . THR A 1 151 ? 7.668 1.414 -22.015 1.00 90.31 151 THR A O 1
ATOM 1157 N N . ILE A 1 152 ? 9.438 1.479 -23.407 1.00 90.00 152 ILE A N 1
ATOM 1158 C CA . ILE A 1 152 ? 9.145 2.777 -24.011 1.00 90.00 152 ILE A CA 1
ATOM 1159 C C . ILE A 1 152 ? 8.767 2.504 -25.460 1.00 90.00 152 ILE A C 1
ATOM 1161 O O . ILE A 1 152 ? 9.526 1.863 -26.190 1.00 90.00 152 ILE A O 1
ATOM 1165 N N . ASP A 1 153 ? 7.585 2.953 -25.870 1.00 89.94 153 ASP A N 1
ATOM 1166 C CA . ASP A 1 153 ? 7.153 2.812 -27.253 1.00 89.94 153 ASP A CA 1
ATOM 1167 C C . ASP A 1 153 ? 7.804 3.867 -28.166 1.00 89.94 153 ASP A C 1
ATOM 1169 O O . ASP A 1 153 ? 8.484 4.808 -27.740 1.00 89.94 153 ASP A O 1
ATOM 1173 N N . SER A 1 154 ? 7.600 3.704 -29.472 1.00 89.00 154 SER A N 1
ATOM 1174 C CA . SER A 1 154 ? 8.143 4.646 -30.452 1.00 89.00 154 SER A CA 1
ATOM 1175 C C . SER A 1 154 ? 7.526 6.046 -30.358 1.00 89.00 154 SER A C 1
ATOM 1177 O O . SER A 1 154 ? 8.194 7.013 -30.716 1.00 89.00 154 SER A O 1
ATOM 1179 N N . ILE A 1 155 ? 6.290 6.176 -29.865 1.00 90.75 155 ILE A N 1
ATOM 1180 C CA . ILE A 1 155 ? 5.585 7.458 -29.767 1.00 90.75 155 ILE A CA 1
ATOM 1181 C C . ILE A 1 155 ? 6.255 8.315 -28.696 1.00 90.75 155 ILE A C 1
ATOM 1183 O O . ILE A 1 155 ? 6.704 9.421 -28.992 1.00 90.75 155 ILE A O 1
ATOM 1187 N N . VAL A 1 156 ? 6.399 7.782 -27.482 1.00 90.75 156 VAL A N 1
ATOM 1188 C CA . VAL A 1 156 ? 7.054 8.454 -26.354 1.00 90.75 156 VAL A CA 1
ATOM 1189 C C . VAL A 1 156 ? 8.501 8.796 -26.699 1.00 90.75 156 VAL A C 1
ATOM 1191 O O . VAL A 1 156 ? 8.941 9.922 -26.465 1.00 90.75 156 VAL A O 1
ATOM 1194 N N . LEU A 1 157 ? 9.233 7.868 -27.325 1.00 89.00 157 LEU A N 1
ATOM 1195 C CA . LEU A 1 157 ? 10.606 8.128 -27.758 1.00 89.00 157 LEU A CA 1
ATOM 1196 C C . LEU A 1 157 ? 10.682 9.260 -28.793 1.00 89.00 157 LEU A C 1
ATOM 1198 O O . LEU A 1 157 ? 11.584 10.093 -28.731 1.00 89.00 157 LEU A O 1
ATOM 1202 N N . ASN A 1 158 ? 9.759 9.301 -29.754 1.00 90.62 158 ASN A N 1
ATOM 1203 C CA . ASN A 1 158 ? 9.745 10.344 -30.777 1.00 90.62 158 ASN A CA 1
ATOM 1204 C C . ASN A 1 158 ? 9.303 11.704 -30.227 1.00 90.62 158 ASN A C 1
ATOM 1206 O O . ASN A 1 158 ? 9.804 12.718 -30.701 1.00 90.62 158 ASN A O 1
ATOM 1210 N N . LEU A 1 159 ? 8.437 11.741 -29.212 1.00 92.88 159 LEU A N 1
ATOM 1211 C CA . LEU A 1 159 ? 8.122 12.976 -28.490 1.00 92.88 159 LEU A CA 1
ATOM 1212 C C . LEU A 1 159 ? 9.352 13.506 -27.747 1.00 92.88 159 LEU A C 1
ATOM 1214 O O . LEU A 1 159 ? 9.683 14.679 -27.881 1.00 92.88 159 LEU A O 1
ATOM 1218 N N . ALA A 1 160 ? 10.089 12.638 -27.047 1.00 89.56 160 ALA A N 1
ATOM 1219 C CA . ALA A 1 160 ? 11.328 13.031 -26.372 1.00 89.56 160 ALA A CA 1
ATOM 1220 C C . ALA A 1 160 ? 12.383 13.587 -27.348 1.00 89.56 160 ALA A C 1
ATOM 1222 O O . ALA A 1 160 ? 13.137 14.489 -26.998 1.00 89.56 160 ALA A O 1
ATOM 1223 N N . LYS A 1 161 ? 12.405 13.093 -28.594 1.00 89.75 161 LYS A N 1
ATOM 1224 C CA . LYS A 1 161 ? 13.295 13.582 -29.661 1.00 89.75 161 LYS A CA 1
ATOM 1225 C C . LYS A 1 161 ? 13.001 14.998 -30.148 1.00 89.75 161 LYS A C 1
ATOM 1227 O O . LYS A 1 161 ? 13.870 15.597 -30.773 1.00 89.75 161 LYS A O 1
ATOM 1232 N N . GLN A 1 162 ? 11.788 15.498 -29.930 1.00 92.25 162 GLN A N 1
ATOM 1233 C CA . GLN A 1 162 ? 11.400 16.855 -30.322 1.00 92.25 162 GLN A CA 1
ATOM 1234 C C . GLN A 1 162 ? 11.828 17.902 -29.289 1.00 92.25 162 GLN A C 1
ATOM 1236 O O . GLN A 1 162 ? 11.763 19.097 -29.575 1.00 92.25 162 GLN A O 1
ATOM 1241 N N . ASP A 1 163 ? 12.254 17.473 -28.099 1.00 91.69 163 ASP A N 1
ATOM 1242 C CA . ASP A 1 163 ? 12.735 18.377 -27.065 1.00 91.69 163 ASP A CA 1
ATOM 1243 C C . ASP A 1 163 ? 14.066 19.022 -27.478 1.00 91.69 163 ASP A C 1
ATOM 1245 O O . ASP A 1 163 ? 14.955 18.367 -28.027 1.00 91.69 163 ASP A O 1
ATOM 1249 N N . ILE A 1 164 ? 14.229 20.312 -27.178 1.00 88.44 164 ILE A N 1
ATOM 1250 C CA . ILE A 1 164 ? 15.440 21.076 -27.501 1.00 88.44 164 ILE A CA 1
ATOM 1251 C C . ILE A 1 164 ? 16.705 20.454 -26.891 1.00 88.44 164 ILE A C 1
ATOM 1253 O O . ILE A 1 164 ? 17.785 20.528 -27.480 1.00 88.44 164 ILE A O 1
ATOM 1257 N N . VAL A 1 165 ? 16.572 19.797 -25.736 1.00 89.06 165 VAL A N 1
ATOM 1258 C CA . VAL A 1 165 ? 17.669 19.123 -25.040 1.00 89.06 165 VAL A CA 1
ATOM 1259 C C . VAL A 1 165 ? 18.124 17.878 -25.800 1.00 89.06 165 VAL A C 1
ATOM 1261 O O . VAL A 1 165 ? 19.296 17.514 -25.698 1.00 89.06 165 VAL A O 1
ATOM 1264 N N . TRP A 1 166 ? 17.273 17.251 -26.620 1.00 85.69 166 TRP A N 1
ATOM 1265 C CA . TRP A 1 166 ? 17.620 16.025 -27.345 1.00 85.69 166 TRP A CA 1
ATOM 1266 C C . TRP A 1 166 ? 18.882 16.189 -28.199 1.00 85.69 166 TRP A C 1
ATOM 1268 O O . TRP A 1 166 ? 19.783 15.352 -28.155 1.00 85.69 166 TRP A O 1
ATOM 1278 N N . HIS A 1 167 ? 19.001 17.315 -28.905 1.00 81.94 167 HIS A N 1
ATOM 1279 C CA . HIS A 1 167 ? 20.156 17.616 -29.756 1.00 81.94 167 HIS A CA 1
ATOM 1280 C C . HIS A 1 167 ? 21.469 17.778 -28.980 1.00 81.94 167 HIS A C 1
ATOM 1282 O O . HIS A 1 167 ? 22.543 17.667 -29.565 1.00 81.94 167 HIS A O 1
ATOM 1288 N N . THR A 1 168 ? 21.397 18.025 -27.671 1.00 85.25 168 THR A N 1
ATOM 1289 C CA . THR A 1 168 ? 22.580 18.137 -26.806 1.00 85.25 168 THR A CA 1
ATOM 1290 C C . THR A 1 168 ? 23.081 16.783 -26.298 1.00 85.25 168 THR A C 1
ATOM 1292 O O . THR A 1 168 ? 24.213 16.697 -25.829 1.00 85.25 168 THR A O 1
ATOM 1295 N N . VAL A 1 169 ? 22.266 15.724 -26.409 1.00 83.25 169 VAL A N 1
ATOM 1296 C CA . VAL A 1 169 ? 22.563 14.388 -25.862 1.00 83.25 169 VAL A CA 1
ATOM 1297 C C . VAL A 1 169 ? 22.580 13.267 -26.906 1.00 83.25 169 VAL A C 1
ATOM 1299 O O . VAL A 1 169 ? 23.067 12.182 -26.606 1.00 83.25 169 VAL A O 1
ATOM 1302 N N . SER A 1 170 ? 22.074 13.492 -28.123 1.00 76.38 170 SER A N 1
ATOM 1303 C CA . SER A 1 170 ? 21.913 12.457 -29.159 1.00 76.38 170 SER A CA 1
ATOM 1304 C C . SER A 1 170 ? 23.185 12.130 -29.961 1.00 76.38 170 SER A C 1
ATOM 1306 O O . SER A 1 170 ? 23.077 11.849 -31.156 1.00 76.38 170 SER A O 1
ATOM 1308 N N . GLY A 1 171 ? 24.361 12.237 -29.335 1.00 59.09 171 GLY A N 1
ATOM 1309 C CA . GLY A 1 171 ? 25.666 11.971 -29.957 1.00 59.09 171 GLY A CA 1
ATOM 1310 C C . GLY A 1 171 ? 25.843 10.538 -30.444 1.00 59.09 171 GLY A C 1
ATOM 1311 O O . GLY A 1 171 ? 25.289 9.617 -29.801 1.00 59.09 171 GLY A O 1
#